Protein AF-A0A6B2UPK4-F1 (afdb_monomer_lite)

pLDDT: mean 92.18, std 10.26, range [37.19, 98.31]

Structure (mmCIF, N/CA/C/O backbone):
data_AF-A0A6B2UPK4-F1
#
_entry.id   AF-A0A6B2UPK4-F1
#
loop_
_atom_site.group_PDB
_atom_site.id
_atom_site.type_symbol
_atom_site.label_atom_id
_atom_site.label_alt_id
_atom_site.label_comp_id
_atom_site.label_asym_id
_atom_site.label_entity_id
_atom_site.label_seq_id
_atom_site.pdbx_PDB_ins_code
_atom_site.Cartn_x
_atom_site.Cartn_y
_atom_site.Cartn_z
_atom_site.occupancy
_atom_site.B_iso_or_equiv
_atom_site.auth_seq_id
_atom_site.auth_comp_id
_atom_site.auth_asym_id
_atom_site.auth_atom_id
_atom_site.pdbx_PDB_model_num
ATOM 1 N N . PRO A 1 1 ? -15.623 -0.341 17.746 1.00 73.38 1 PRO A N 1
ATOM 2 C CA . PRO A 1 1 ? -15.754 -1.306 16.622 1.00 73.38 1 PRO A CA 1
ATOM 3 C C . PRO A 1 1 ? -15.529 -0.662 15.241 1.00 73.38 1 PRO A C 1
ATOM 5 O O . PRO A 1 1 ? -14.588 -1.057 14.563 1.00 73.38 1 PRO A O 1
ATOM 8 N N . GLY A 1 2 ? -16.298 0.371 14.858 1.00 93.19 2 GLY A N 1
ATOM 9 C CA . GLY A 1 2 ? -16.207 0.990 13.520 1.00 93.19 2 GLY A CA 1
ATOM 10 C C . GLY A 1 2 ? -14.825 1.546 13.151 1.00 93.19 2 GLY A C 1
ATOM 11 O O . GLY A 1 2 ? -14.337 1.282 12.062 1.00 93.19 2 GLY A O 1
ATOM 12 N N . ARG A 1 3 ? -14.138 2.226 14.081 1.00 96.69 3 ARG A N 1
ATOM 13 C CA . ARG A 1 3 ? -12.772 2.747 13.864 1.00 96.69 3 ARG A CA 1
ATOM 14 C C . ARG A 1 3 ? -11.736 1.655 13.575 1.00 96.69 3 ARG A C 1
ATOM 16 O O . ARG A 1 3 ? -10.874 1.836 12.725 1.00 96.69 3 ARG A O 1
ATOM 23 N N . VAL A 1 4 ? -11.817 0.529 14.288 1.00 96.38 4 VAL A N 1
ATOM 24 C CA . VAL A 1 4 ? -10.900 -0.606 14.093 1.00 96.38 4 VAL A CA 1
ATOM 25 C C . VAL A 1 4 ? -11.147 -1.228 12.720 1.00 96.38 4 VAL A C 1
ATOM 27 O O . VAL A 1 4 ? -10.209 -1.338 11.940 1.00 96.38 4 VAL A O 1
ATOM 30 N N . ALA A 1 5 ? -12.409 -1.523 12.390 1.00 94.44 5 ALA A N 1
ATOM 31 C CA . ALA A 1 5 ? -12.790 -2.066 11.087 1.00 94.44 5 ALA A CA 1
ATOM 32 C C . ALA A 1 5 ? -12.373 -1.143 9.929 1.00 94.44 5 ALA A C 1
ATOM 34 O O . ALA A 1 5 ? -11.754 -1.602 8.975 1.00 94.44 5 ALA A O 1
ATOM 35 N N . ALA A 1 6 ? -12.625 0.164 10.048 1.00 96.00 6 ALA A N 1
ATOM 36 C CA . ALA A 1 6 ? -12.216 1.162 9.063 1.00 96.00 6 ALA A CA 1
ATOM 37 C C . ALA A 1 6 ? -10.693 1.179 8.841 1.00 96.00 6 ALA A C 1
ATOM 39 O O . ALA A 1 6 ? -10.242 1.221 7.699 1.00 96.00 6 ALA A O 1
ATOM 40 N N . SER A 1 7 ? -9.896 1.094 9.913 1.00 97.12 7 SER A N 1
ATOM 41 C CA . SER A 1 7 ? -8.431 1.022 9.809 1.00 97.12 7 SER A CA 1
ATOM 42 C C . SER A 1 7 ? -7.975 -0.262 9.117 1.00 97.12 7 SER A C 1
ATOM 44 O O . SER A 1 7 ? -7.076 -0.229 8.281 1.00 97.12 7 SER A O 1
ATOM 46 N N . THR A 1 8 ? -8.604 -1.397 9.436 1.00 95.50 8 THR A N 1
ATOM 47 C CA . THR A 1 8 ? -8.277 -2.698 8.840 1.00 95.50 8 THR A CA 1
ATOM 48 C C . THR A 1 8 ? -8.639 -2.756 7.357 1.00 95.50 8 THR A C 1
ATOM 50 O O . THR A 1 8 ? -7.813 -3.182 6.553 1.00 95.50 8 THR A O 1
ATOM 53 N N . VAL A 1 9 ? -9.825 -2.271 6.977 1.00 95.25 9 VAL A N 1
ATOM 54 C CA . VAL A 1 9 ? -10.243 -2.166 5.569 1.00 95.25 9 VAL A CA 1
ATOM 55 C C . VAL A 1 9 ? -9.318 -1.225 4.803 1.00 95.25 9 VAL A C 1
ATOM 57 O O . VAL A 1 9 ? -8.885 -1.564 3.704 1.00 95.25 9 VAL A O 1
ATOM 60 N N . HIS A 1 10 ? -8.961 -0.078 5.392 1.00 96.56 10 HIS A N 1
ATOM 61 C CA . HIS A 1 10 ? -8.003 0.857 4.801 1.00 96.56 10 HIS A CA 1
ATOM 62 C C . HIS A 1 10 ? -6.645 0.197 4.562 1.00 96.56 10 HIS A C 1
ATOM 64 O O . HIS A 1 10 ? -6.169 0.229 3.432 1.00 96.56 10 HIS A O 1
ATOM 70 N N . LEU A 1 11 ? -6.073 -0.467 5.575 1.00 96.12 11 LEU A N 1
ATOM 71 C CA . LEU A 1 11 ? -4.802 -1.188 5.460 1.00 96.12 11 LEU A CA 1
ATOM 72 C C . LEU A 1 11 ? -4.846 -2.244 4.346 1.00 96.12 11 LEU A C 1
ATOM 74 O O . LEU A 1 11 ? -3.924 -2.325 3.536 1.00 96.12 11 LEU A O 1
ATOM 78 N N . GLY A 1 12 ? -5.927 -3.023 4.276 1.00 95.69 12 GLY A N 1
ATOM 79 C CA . GLY A 1 12 ? -6.132 -3.986 3.199 1.00 95.69 12 GLY A CA 1
ATOM 80 C C . GLY A 1 12 ? -6.191 -3.310 1.829 1.00 95.69 12 GLY A C 1
ATOM 81 O O . GLY A 1 12 ? -5.522 -3.754 0.901 1.00 95.69 12 GLY A O 1
ATOM 82 N N . HIS A 1 13 ? -6.952 -2.222 1.696 1.00 96.44 13 HIS A N 1
ATOM 83 C CA . HIS A 1 13 ? -7.136 -1.511 0.431 1.00 96.44 13 HIS A CA 1
ATOM 84 C C . HIS A 1 13 ? -5.801 -0.981 -0.104 1.00 96.44 13 HIS A C 1
ATOM 86 O O . HIS A 1 13 ? -5.435 -1.269 -1.244 1.00 96.44 13 HIS A O 1
ATOM 92 N N . VAL A 1 14 ? -5.029 -0.288 0.736 1.00 97.00 14 VAL A N 1
ATOM 93 C CA . VAL A 1 14 ? -3.730 0.266 0.328 1.00 97.00 14 VAL A CA 1
ATOM 94 C C . VAL A 1 14 ? -2.691 -0.821 0.040 1.00 97.00 14 VAL A C 1
ATOM 96 O O . VAL A 1 14 ? -1.858 -0.629 -0.838 1.00 97.00 14 VAL A O 1
ATOM 99 N N . ALA A 1 15 ? -2.770 -1.993 0.683 1.00 97.12 15 ALA A N 1
ATOM 100 C CA . ALA A 1 15 ? -1.915 -3.135 0.345 1.00 97.12 15 ALA A CA 1
ATOM 101 C C . ALA A 1 15 ? -2.166 -3.665 -1.074 1.00 97.12 15 ALA A C 1
ATOM 103 O O . ALA A 1 15 ? -1.213 -3.947 -1.800 1.00 97.12 15 ALA A O 1
ATOM 104 N N . ARG A 1 16 ? -3.429 -3.760 -1.513 1.00 97.50 16 ARG A N 1
ATOM 105 C CA . ARG A 1 16 ? -3.736 -4.147 -2.903 1.00 97.50 16 ARG A CA 1
ATOM 106 C C . ARG A 1 16 ? -3.347 -3.058 -3.896 1.00 97.50 16 ARG A C 1
ATOM 108 O O . ARG A 1 16 ? -2.831 -3.387 -4.958 1.00 97.50 16 ARG A O 1
ATOM 115 N N . LEU A 1 17 ? -3.562 -1.786 -3.552 1.00 97.12 17 LEU A N 1
ATOM 116 C CA . LEU A 1 17 ? -3.161 -0.673 -4.413 1.00 97.12 17 LEU A CA 1
ATOM 117 C C . LEU A 1 17 ? -1.644 -0.685 -4.644 1.00 97.12 17 LEU A C 1
ATOM 119 O O . LEU A 1 17 ? -1.209 -0.585 -5.787 1.00 97.12 17 LEU A O 1
ATOM 123 N N . TRP A 1 18 ? -0.844 -0.903 -3.594 1.00 97.88 18 TRP A N 1
ATOM 124 C CA . TRP A 1 18 ? 0.603 -1.079 -3.735 1.00 97.88 18 TRP A CA 1
ATOM 125 C C . TRP A 1 18 ? 0.985 -2.324 -4.520 1.00 97.88 18 TRP A C 1
ATOM 127 O O . TRP A 1 18 ? 1.883 -2.245 -5.351 1.00 97.88 18 TRP A O 1
ATOM 137 N N . SER A 1 19 ? 0.298 -3.446 -4.304 1.00 97.06 19 SER A N 1
ATOM 138 C CA . SER A 1 19 ? 0.560 -4.677 -5.059 1.00 97.06 19 SER A CA 1
ATOM 139 C C . SER A 1 19 ? 0.401 -4.453 -6.564 1.00 97.06 19 SER A C 1
ATOM 141 O O . SER A 1 19 ? 1.254 -4.881 -7.333 1.00 97.06 19 SER A O 1
ATOM 143 N N . LEU A 1 20 ? -0.652 -3.738 -6.979 1.00 96.88 20 LEU A N 1
ATOM 144 C CA . LEU A 1 20 ? -0.864 -3.386 -8.382 1.00 96.88 20 LEU A CA 1
ATOM 145 C C . LEU A 1 20 ? 0.161 -2.358 -8.870 1.00 96.88 20 LEU A C 1
ATOM 147 O O . LEU A 1 20 ? 0.764 -2.578 -9.907 1.00 96.88 20 LEU A O 1
ATOM 151 N N . ALA A 1 21 ? 0.367 -1.260 -8.137 1.00 97.00 21 ALA A N 1
ATOM 152 C CA . ALA A 1 21 ? 1.176 -0.132 -8.600 1.00 97.00 21 ALA A CA 1
ATOM 153 C C . ALA A 1 21 ? 2.691 -0.393 -8.544 1.00 97.00 21 ALA A C 1
ATOM 155 O O . ALA A 1 21 ? 3.398 -0.159 -9.521 1.00 97.00 21 ALA A O 1
ATOM 156 N N . LEU A 1 22 ? 3.204 -0.869 -7.405 1.00 97.50 22 LEU A N 1
ATOM 157 C CA . LEU A 1 22 ? 4.626 -1.179 -7.243 1.00 97.50 22 LEU A CA 1
ATOM 158 C C . LEU A 1 22 ? 4.988 -2.480 -7.962 1.00 97.50 22 LEU A C 1
ATOM 160 O O . LEU A 1 22 ? 6.061 -2.564 -8.551 1.00 97.50 22 LEU A O 1
ATOM 164 N N . GLY A 1 23 ? 4.095 -3.474 -7.942 1.00 96.94 23 GLY A N 1
ATOM 165 C CA . GLY A 1 23 ? 4.332 -4.762 -8.590 1.00 96.94 23 GLY A CA 1
ATOM 166 C C . GLY A 1 23 ? 4.584 -4.626 -10.089 1.00 96.94 23 GLY A C 1
ATOM 167 O O . GLY A 1 23 ? 5.580 -5.144 -10.581 1.00 96.94 23 GLY A O 1
ATOM 168 N N . THR A 1 24 ? 3.756 -3.875 -10.818 1.00 96.56 24 THR A N 1
ATOM 169 C CA . THR A 1 24 ? 3.976 -3.630 -12.257 1.00 96.56 24 THR A CA 1
ATOM 170 C C . THR A 1 24 ? 5.291 -2.917 -12.539 1.00 96.56 24 THR A C 1
ATOM 172 O O . THR A 1 24 ? 5.983 -3.291 -13.479 1.00 96.56 24 THR A O 1
ATOM 175 N N . VAL A 1 25 ? 5.665 -1.931 -11.720 1.00 97.44 25 VAL A N 1
ATOM 176 C CA . VAL A 1 25 ? 6.925 -1.188 -11.878 1.00 97.44 25 VAL A CA 1
ATOM 177 C C . VAL A 1 25 ? 8.126 -2.119 -11.694 1.00 97.44 25 VAL A C 1
ATOM 179 O O . VAL A 1 25 ? 9.002 -2.187 -12.551 1.00 97.44 25 VAL A O 1
ATOM 182 N N . VAL A 1 26 ? 8.122 -2.904 -10.617 1.00 97.56 26 VAL A N 1
ATOM 183 C CA . VAL A 1 26 ? 9.198 -3.845 -10.262 1.00 97.56 26 VAL A CA 1
ATOM 184 C C . VAL A 1 26 ? 9.323 -4.987 -11.273 1.00 97.56 26 VAL A C 1
ATOM 186 O O . VAL A 1 26 ? 10.423 -5.482 -11.510 1.00 97.56 26 VAL A O 1
ATOM 189 N N . LEU A 1 27 ? 8.221 -5.365 -11.924 1.00 96.44 27 LEU A N 1
ATOM 190 C CA . LEU A 1 27 ? 8.189 -6.346 -13.013 1.00 96.44 27 LEU A CA 1
ATOM 191 C C . LEU A 1 27 ? 8.520 -5.747 -14.396 1.00 96.44 27 LEU A C 1
ATOM 193 O O . LEU A 1 27 ? 8.497 -6.472 -15.386 1.00 96.44 27 LEU A O 1
ATOM 197 N N . GLY A 1 28 ? 8.834 -4.449 -14.485 1.00 95.06 28 GLY A N 1
ATOM 198 C CA . GLY A 1 28 ? 9.267 -3.783 -15.722 1.00 95.06 28 GLY A CA 1
ATOM 199 C C . GLY A 1 28 ? 8.137 -3.245 -16.606 1.00 95.06 28 GLY A C 1
ATOM 200 O O . GLY A 1 28 ? 8.393 -2.788 -17.715 1.00 95.06 28 GLY A O 1
ATOM 201 N N . GLY A 1 29 ? 6.890 -3.266 -16.131 1.00 94.06 29 GLY A N 1
ATOM 202 C CA . GLY A 1 29 ? 5.713 -2.789 -16.863 1.00 94.06 29 GLY A CA 1
ATOM 203 C C . GLY A 1 29 ? 5.461 -1.279 -16.782 1.00 94.06 29 GLY A C 1
ATOM 204 O O . GLY A 1 29 ? 4.514 -0.805 -17.400 1.00 94.06 29 GLY A O 1
ATOM 205 N N . GLY A 1 30 ? 6.263 -0.526 -16.022 1.00 95.81 30 GLY A N 1
ATOM 206 C CA . GLY A 1 30 ? 6.049 0.905 -15.782 1.00 95.81 30 GLY A CA 1
ATOM 207 C C . GLY A 1 30 ? 4.910 1.200 -14.795 1.00 95.81 30 GLY A C 1
ATOM 208 O O . GLY A 1 30 ? 4.386 0.303 -14.126 1.00 95.81 30 GLY A O 1
ATOM 209 N N . VAL A 1 31 ? 4.548 2.481 -14.652 1.00 96.75 31 VAL A N 1
ATOM 210 C CA . VAL A 1 31 ? 3.502 2.907 -13.701 1.00 96.75 31 VAL A CA 1
ATOM 211 C C . VAL A 1 31 ? 2.120 2.711 -14.327 1.00 96.75 31 VAL A C 1
ATOM 213 O O . VAL A 1 31 ? 1.820 3.378 -15.321 1.00 96.75 31 VAL A O 1
ATOM 216 N N . PRO A 1 32 ? 1.261 1.846 -13.763 1.00 96.19 32 PRO A N 1
ATOM 217 C CA . PRO A 1 32 ? -0.031 1.532 -14.343 1.00 96.19 32 PRO A CA 1
ATOM 218 C C . PRO A 1 32 ? -1.002 2.691 -14.121 1.00 96.19 32 PRO A C 1
ATOM 220 O O . PRO A 1 32 ? -1.020 3.325 -13.061 1.00 96.19 32 PRO A O 1
ATOM 223 N N . ASP A 1 33 ? -1.848 2.944 -15.112 1.00 94.06 33 ASP A N 1
ATOM 224 C CA . ASP A 1 33 ? -2.940 3.898 -15.008 1.00 94.06 33 ASP A CA 1
ATOM 225 C C . ASP A 1 33 ? -4.086 3.287 -14.203 1.00 94.06 33 ASP A C 1
ATOM 227 O O . ASP A 1 33 ? -5.003 2.642 -14.720 1.00 94.06 33 ASP A O 1
ATOM 231 N N . LEU A 1 34 ? -3.985 3.476 -12.893 1.00 96.00 34 LEU A N 1
ATOM 232 C CA . LEU A 1 34 ? -4.970 3.046 -11.918 1.00 96.00 34 LEU A CA 1
ATOM 233 C C . LEU A 1 34 ? -5.764 4.243 -11.394 1.00 96.00 34 LEU A C 1
ATOM 235 O O . LEU A 1 34 ? -6.083 4.251 -10.211 1.00 96.00 34 LEU A O 1
ATOM 239 N N . GLY A 1 35 ? -6.059 5.263 -12.211 1.00 92.81 35 GLY A N 1
ATOM 240 C CA . GLY A 1 35 ? -6.869 6.417 -11.790 1.00 92.81 35 GLY A CA 1
ATOM 241 C C . GLY A 1 35 ? -8.169 6.015 -11.059 1.00 92.81 35 GLY A C 1
ATOM 242 O O . GLY A 1 35 ? -8.694 4.924 -11.307 1.00 92.81 35 GLY A O 1
ATOM 243 N N . PRO A 1 36 ? -8.713 6.840 -10.138 1.00 92.00 36 PRO A N 1
ATOM 244 C CA . PRO A 1 36 ? -9.935 6.507 -9.388 1.00 92.00 36 PRO A CA 1
ATOM 245 C C . PRO A 1 36 ? -11.157 6.141 -10.249 1.00 92.00 36 PRO A C 1
ATOM 247 O O . PRO A 1 36 ? -12.034 5.410 -9.799 1.00 92.00 36 PRO A O 1
ATOM 250 N N . ASP A 1 37 ? -11.207 6.614 -11.492 1.00 92.25 37 ASP A N 1
ATOM 251 C CA . ASP A 1 37 ? -12.211 6.308 -12.515 1.00 92.25 37 ASP A CA 1
ATOM 252 C C . ASP A 1 37 ? -11.966 4.970 -13.247 1.00 92.25 37 ASP A C 1
ATOM 254 O O . ASP A 1 37 ? -12.888 4.390 -13.834 1.00 92.25 37 ASP A O 1
ATOM 258 N N . ARG A 1 38 ? -10.746 4.431 -13.176 1.00 93.19 38 ARG A N 1
ATOM 259 C CA . ARG A 1 38 ? -10.313 3.189 -13.842 1.00 93.19 38 ARG A CA 1
ATOM 260 C C . ARG A 1 38 ? -10.197 2.003 -12.897 1.00 93.19 38 ARG A C 1
ATOM 262 O O . ARG A 1 38 ? -10.516 0.876 -13.279 1.00 93.19 38 ARG A O 1
ATOM 269 N N . LEU A 1 39 ? -9.785 2.246 -11.657 1.00 95.88 39 LEU A N 1
ATOM 270 C CA . LEU A 1 39 ? -9.655 1.206 -10.649 1.00 95.88 39 LEU A CA 1
ATOM 271 C C . LEU A 1 39 ? -11.035 0.779 -10.141 1.00 95.88 39 LEU A C 1
ATOM 273 O O . LEU A 1 39 ? -11.844 1.588 -9.692 1.00 95.88 39 LEU A O 1
ATOM 277 N N . ARG A 1 40 ? -11.317 -0.517 -10.212 1.00 95.31 40 ARG A N 1
ATOM 278 C CA . ARG A 1 40 ? -12.520 -1.137 -9.660 1.00 95.31 40 ARG A CA 1
ATOM 279 C C . ARG A 1 40 ? -12.207 -1.739 -8.299 1.00 95.31 40 ARG A C 1
ATOM 281 O O . ARG A 1 40 ? -11.081 -2.156 -8.027 1.00 95.31 40 ARG A O 1
ATOM 288 N N . PHE A 1 41 ? -13.224 -1.768 -7.447 1.00 94.12 41 PHE A N 1
ATOM 289 C CA . PHE A 1 41 ? -13.106 -2.190 -6.063 1.00 94.12 41 PHE A CA 1
ATOM 290 C C . PHE A 1 41 ? -14.339 -2.971 -5.619 1.00 94.12 41 PHE A C 1
ATOM 292 O O . PHE A 1 41 ? -15.465 -2.599 -5.944 1.00 94.12 41 PHE A O 1
ATOM 299 N N . ALA A 1 42 ? -14.119 -4.008 -4.816 1.00 94.12 42 ALA A N 1
ATOM 300 C CA . ALA A 1 42 ? -15.160 -4.712 -4.081 1.00 94.12 42 ALA A CA 1
ATOM 301 C C . ALA A 1 42 ? -14.671 -5.056 -2.667 1.00 94.12 42 ALA A C 1
ATOM 303 O O . ALA A 1 42 ? -13.474 -5.244 -2.445 1.00 94.12 42 ALA A O 1
ATOM 304 N N . LEU A 1 43 ? -15.602 -5.172 -1.720 1.00 92.56 43 LEU A N 1
ATOM 305 C CA . LEU A 1 43 ? -15.359 -5.763 -0.403 1.00 92.56 43 LEU A CA 1
ATOM 306 C C . LEU A 1 43 ? -16.079 -7.099 -0.326 1.00 92.56 43 LEU A C 1
ATOM 308 O O . LEU A 1 43 ? -17.265 -7.172 -0.645 1.00 92.56 43 LEU A O 1
A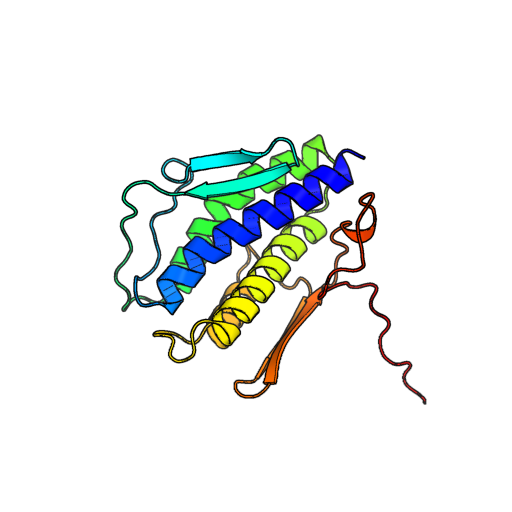TOM 312 N N . SER A 1 44 ? -15.377 -8.137 0.122 1.00 90.81 44 SER A N 1
ATOM 313 C CA . SER A 1 44 ? -16.032 -9.388 0.498 1.00 90.81 44 SER A CA 1
ATOM 314 C C . SER A 1 44 ? -16.916 -9.181 1.741 1.00 90.81 44 SER A C 1
ATOM 316 O O . SER A 1 44 ? -16.714 -8.204 2.476 1.00 90.81 44 SER A O 1
ATOM 318 N N . PRO A 1 45 ? -17.863 -10.092 2.030 1.00 87.25 45 PRO A N 1
ATOM 319 C CA . PRO A 1 45 ? -18.643 -10.056 3.270 1.00 87.25 45 PRO A CA 1
ATOM 320 C C . PRO A 1 45 ? -17.774 -10.018 4.539 1.00 87.25 45 PRO A C 1
ATOM 322 O O . PRO A 1 45 ? -18.145 -9.405 5.537 1.00 87.25 45 PRO A O 1
ATOM 325 N N . GLU A 1 46 ? -16.580 -10.612 4.487 1.00 83.62 46 GLU A N 1
ATOM 326 C CA . GLU A 1 46 ? -15.586 -10.636 5.568 1.00 83.62 46 GLU A CA 1
ATOM 327 C C . GLU A 1 46 ? -14.759 -9.339 5.655 1.00 83.62 46 GLU A C 1
ATOM 329 O O . GLU A 1 46 ? -13.882 -9.211 6.511 1.00 83.62 46 GLU A O 1
ATOM 334 N N . GLY A 1 47 ? -15.016 -8.368 4.776 1.00 82.81 47 GLY A N 1
ATOM 335 C CA . GLY A 1 47 ? -14.330 -7.079 4.741 1.00 82.81 47 GLY A CA 1
ATOM 336 C C . GLY A 1 47 ? -12.969 -7.116 4.048 1.00 82.81 47 GLY A C 1
ATOM 337 O O . GLY A 1 47 ? -12.174 -6.192 4.231 1.00 82.81 47 GLY A O 1
ATOM 338 N N . ALA A 1 48 ? -12.679 -8.153 3.255 1.00 87.25 48 ALA A N 1
ATOM 339 C CA . ALA A 1 48 ? -11.448 -8.230 2.480 1.00 87.25 48 ALA A CA 1
ATOM 340 C C . ALA A 1 48 ? -11.598 -7.437 1.166 1.00 87.25 48 ALA A C 1
ATOM 342 O O . ALA A 1 48 ? -12.457 -7.766 0.344 1.00 87.25 48 ALA A O 1
ATOM 343 N N . PRO A 1 49 ? -10.776 -6.399 0.929 1.00 92.38 49 PRO A N 1
ATOM 344 C CA . PRO A 1 49 ? -10.852 -5.625 -0.302 1.00 92.38 49 PRO A CA 1
ATOM 345 C C . PRO A 1 49 ? -10.286 -6.405 -1.492 1.00 92.38 49 PRO A C 1
ATOM 347 O O . PRO A 1 49 ? -9.315 -7.146 -1.345 1.00 92.38 49 PRO A O 1
ATOM 350 N N . SER A 1 50 ? -10.853 -6.196 -2.674 1.00 94.56 50 SER A N 1
ATOM 351 C CA . SER A 1 50 ? -10.343 -6.658 -3.970 1.00 94.56 50 SER A CA 1
ATOM 352 C C . SER A 1 50 ? -10.283 -5.473 -4.921 1.00 94.56 50 SER A C 1
ATOM 354 O O . SER A 1 50 ? -11.240 -4.704 -4.992 1.00 94.56 50 SER A O 1
ATOM 356 N N . LEU A 1 51 ? -9.152 -5.300 -5.605 1.00 95.94 51 LEU A N 1
ATOM 357 C CA . LEU A 1 51 ? -8.905 -4.201 -6.537 1.00 95.94 51 LEU A CA 1
ATOM 35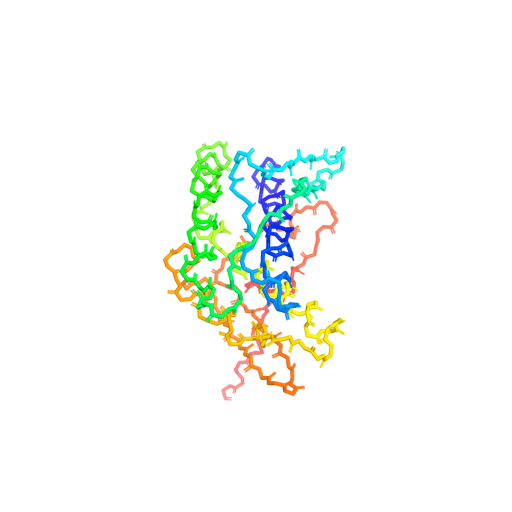8 C C . LEU A 1 51 ? -8.493 -4.788 -7.886 1.00 95.94 51 LEU A C 1
ATOM 360 O O . LEU A 1 51 ? -7.692 -5.721 -7.922 1.00 95.94 51 LEU A O 1
ATOM 364 N N . TRP A 1 52 ? -9.016 -4.237 -8.976 1.00 95.31 52 TRP A N 1
ATOM 365 C CA . TRP A 1 52 ? -8.619 -4.617 -10.332 1.00 95.31 52 TRP A CA 1
ATOM 366 C C . TRP A 1 52 ? -8.829 -3.457 -11.303 1.00 95.31 52 TRP A C 1
ATOM 368 O O . TRP A 1 52 ? -9.670 -2.591 -11.078 1.00 95.31 52 TRP A O 1
ATOM 378 N N . ALA A 1 53 ? -8.080 -3.447 -12.400 1.00 94.56 53 ALA A N 1
ATOM 379 C CA . ALA A 1 53 ? -8.248 -2.491 -13.487 1.00 94.56 53 ALA A CA 1
ATOM 380 C C . ALA A 1 53 ? -8.422 -3.277 -14.794 1.00 94.56 53 ALA A C 1
ATOM 382 O O . ALA A 1 53 ? -7.511 -4.015 -15.169 1.00 94.56 53 ALA A O 1
ATOM 383 N N . PRO A 1 54 ? -9.580 -3.196 -15.470 1.00 91.00 54 PRO A N 1
ATOM 384 C CA . PRO A 1 54 ? -9.757 -3.810 -16.783 1.00 91.00 54 PRO A CA 1
ATOM 385 C C . PRO A 1 54 ? -8.893 -3.096 -17.831 1.00 91.00 54 PRO A C 1
ATOM 387 O O . PRO A 1 54 ? -9.048 -1.895 -18.023 1.00 91.00 54 PRO A O 1
ATOM 390 N N . GLY A 1 55 ? -8.000 -3.831 -18.502 1.00 86.88 55 GLY A N 1
ATOM 391 C CA . GLY A 1 55 ? -7.136 -3.293 -19.563 1.00 86.88 55 GLY A CA 1
ATOM 392 C C . GLY A 1 55 ? -6.263 -2.109 -19.121 1.00 86.88 55 GLY A C 1
ATOM 393 O O . GLY A 1 55 ? -6.375 -1.038 -19.719 1.00 86.88 55 GLY A O 1
ATOM 394 N N . PRO A 1 56 ? -5.423 -2.254 -18.078 1.00 86.19 56 PRO A N 1
ATOM 395 C CA . PRO A 1 56 ? -4.623 -1.142 -17.593 1.00 86.19 56 PRO A CA 1
ATOM 396 C C . PRO A 1 56 ? -3.542 -0.790 -18.619 1.00 86.19 56 PRO A C 1
ATOM 398 O O . PRO A 1 56 ? -2.757 -1.642 -19.033 1.00 86.19 56 PRO A O 1
ATOM 401 N N . THR A 1 57 ? -3.486 0.479 -19.012 1.00 92.44 57 THR A N 1
ATOM 402 C CA . THR A 1 57 ? -2.317 1.051 -19.689 1.00 92.44 57 THR A CA 1
ATOM 403 C C . THR A 1 57 ? -1.243 1.378 -18.657 1.00 92.44 57 THR A C 1
ATOM 405 O O . THR A 1 57 ? -1.552 1.522 -17.475 1.00 92.44 57 THR A O 1
ATOM 408 N N . ALA A 1 58 ? 0.004 1.548 -19.080 1.00 93.00 58 ALA A N 1
ATOM 409 C CA . ALA A 1 58 ? 1.078 1.995 -18.202 1.00 93.00 58 ALA A CA 1
ATOM 410 C C . ALA A 1 58 ? 1.900 3.099 -18.864 1.00 93.00 58 ALA A C 1
ATOM 412 O O . ALA A 1 58 ? 1.986 3.178 -20.091 1.00 93.00 58 ALA A O 1
ATOM 413 N N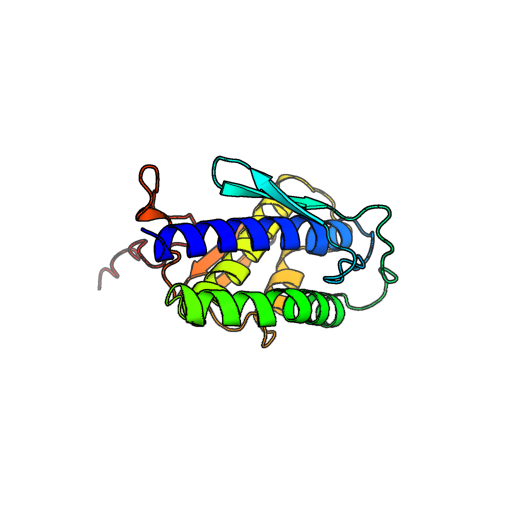 . ARG A 1 59 ? 2.489 3.961 -18.034 1.00 91.00 59 ARG A N 1
ATOM 414 C CA . ARG A 1 59 ? 3.534 4.889 -18.472 1.00 91.00 59 ARG A CA 1
ATOM 415 C C . ARG A 1 59 ? 4.774 4.100 -18.913 1.00 91.00 59 ARG A C 1
ATOM 417 O O . ARG A 1 59 ? 4.991 3.011 -18.378 1.00 91.00 59 ARG A O 1
ATOM 424 N N . PRO A 1 60 ? 5.595 4.649 -19.822 1.00 88.50 60 PRO A N 1
ATOM 425 C CA . PRO A 1 60 ? 6.866 4.041 -20.201 1.00 88.50 60 PRO A CA 1
ATOM 426 C C . PRO A 1 60 ? 7.751 3.704 -18.979 1.00 88.50 60 PRO A C 1
ATOM 428 O O . PRO A 1 60 ? 7.771 4.473 -18.013 1.00 88.50 60 PRO A O 1
ATOM 431 N N . PRO A 1 61 ? 8.445 2.549 -18.972 1.00 87.31 61 PRO A N 1
ATOM 432 C CA . PRO A 1 61 ? 9.216 2.072 -17.817 1.00 87.31 61 PRO A CA 1
ATOM 433 C C . PRO A 1 61 ? 10.575 2.770 -17.626 1.00 87.31 61 PRO A C 1
ATOM 435 O O . PRO A 1 61 ? 11.233 2.548 -16.611 1.00 87.31 61 PRO A O 1
ATOM 438 N N . ASP A 1 62 ? 11.007 3.579 -18.591 1.00 85.62 62 ASP A N 1
ATOM 439 C CA . ASP A 1 62 ? 12.254 4.351 -18.587 1.00 85.62 62 ASP A CA 1
ATOM 440 C C . ASP A 1 62 ? 12.153 5.674 -17.807 1.00 85.62 62 ASP A C 1
ATOM 442 O O . ASP A 1 62 ? 13.174 6.259 -17.444 1.00 85.62 62 ASP A O 1
ATOM 446 N N . GLU A 1 63 ? 10.940 6.129 -17.489 1.00 89.88 63 GLU A N 1
ATOM 447 C CA . GLU A 1 63 ? 10.717 7.285 -16.621 1.00 89.88 63 GLU A CA 1
ATOM 448 C C . GLU A 1 63 ? 10.900 6.933 -15.136 1.00 89.88 63 GLU A C 1
ATOM 450 O O . GLU A 1 63 ? 10.575 5.834 -14.685 1.00 89.88 63 GLU A O 1
ATOM 455 N N . ASP A 1 64 ? 11.344 7.904 -14.328 1.00 94.94 64 ASP A N 1
ATOM 456 C CA . ASP A 1 64 ? 11.347 7.751 -12.871 1.00 94.94 64 ASP A CA 1
ATOM 457 C C . ASP A 1 64 ? 9.912 7.512 -12.353 1.00 94.94 64 ASP A C 1
ATOM 459 O O . ASP A 1 64 ? 9.061 8.402 -12.469 1.00 94.94 64 ASP A O 1
ATOM 463 N N . PRO A 1 65 ? 9.614 6.353 -11.734 1.00 96.25 65 PRO A N 1
ATOM 464 C CA . PRO A 1 65 ? 8.247 6.015 -11.355 1.00 96.25 65 PRO A CA 1
ATOM 465 C C . PRO A 1 65 ? 7.747 6.793 -10.130 1.00 96.25 65 PRO A C 1
ATOM 467 O O . PRO A 1 65 ? 6.538 6.851 -9.898 1.00 96.25 65 PRO A O 1
ATOM 470 N N . VAL A 1 66 ? 8.630 7.395 -9.320 1.00 96.31 66 VAL A N 1
ATOM 471 C CA . VAL A 1 66 ? 8.256 7.978 -8.016 1.00 96.31 66 VAL A CA 1
ATOM 472 C C . VAL A 1 66 ? 7.229 9.114 -8.123 1.00 96.31 66 VAL A C 1
ATOM 474 O O . VAL A 1 66 ? 6.230 9.044 -7.401 1.00 96.31 66 VAL A O 1
ATOM 477 N N . PRO A 1 67 ? 7.383 10.131 -8.995 1.00 95.75 67 PRO A N 1
ATOM 478 C CA . PRO A 1 67 ? 6.385 11.195 -9.130 1.00 95.75 67 PRO A CA 1
ATOM 479 C C . PRO A 1 67 ? 5.012 10.683 -9.587 1.00 95.75 67 PRO A C 1
ATOM 481 O O . PRO A 1 67 ? 3.975 11.130 -9.083 1.00 95.75 67 PRO A O 1
ATOM 484 N N . ALA A 1 68 ? 4.992 9.716 -10.508 1.00 95.75 68 ALA A N 1
ATOM 485 C CA . ALA A 1 68 ? 3.759 9.135 -11.028 1.00 95.75 68 ALA A CA 1
ATOM 486 C C . ALA A 1 68 ? 3.058 8.254 -9.981 1.00 95.75 68 ALA A C 1
ATOM 488 O O . ALA A 1 68 ? 1.857 8.410 -9.764 1.00 95.75 68 ALA A O 1
ATOM 489 N N . LEU A 1 69 ? 3.801 7.407 -9.261 1.00 96.50 69 LEU A N 1
ATOM 490 C CA . LEU A 1 69 ? 3.279 6.624 -8.136 1.00 96.50 69 LEU A CA 1
ATOM 491 C C . LEU A 1 69 ? 2.764 7.526 -7.008 1.00 96.50 69 LEU A C 1
ATOM 493 O O . LEU A 1 69 ? 1.697 7.270 -6.457 1.00 96.50 69 LEU A O 1
ATOM 497 N N . HIS A 1 70 ? 3.484 8.601 -6.681 1.00 95.12 70 HIS A N 1
ATOM 498 C CA . HIS A 1 70 ? 3.041 9.577 -5.687 1.00 95.12 70 HIS A CA 1
ATOM 499 C C . HIS A 1 70 ? 1.710 10.227 -6.085 1.00 95.12 70 HIS A C 1
ATOM 501 O O . HIS A 1 70 ? 0.784 10.261 -5.277 1.00 95.12 70 HIS A O 1
ATOM 507 N N . THR A 1 71 ? 1.600 10.696 -7.330 1.00 95.19 71 THR A N 1
ATOM 508 C CA . THR A 1 71 ? 0.377 11.322 -7.860 1.00 95.19 71 THR A CA 1
ATOM 509 C C . THR A 1 71 ? -0.795 10.344 -7.855 1.00 95.19 71 THR A C 1
ATOM 511 O O . THR A 1 71 ? -1.874 10.678 -7.364 1.00 95.19 71 THR A O 1
ATOM 514 N N . LEU A 1 72 ? -0.568 9.115 -8.331 1.00 95.19 72 LEU A N 1
ATOM 515 C CA . LEU A 1 72 ? -1.561 8.043 -8.324 1.00 95.19 72 LEU A CA 1
ATOM 516 C C . LEU A 1 72 ? -2.088 7.784 -6.905 1.00 95.19 72 LEU A C 1
ATOM 518 O O . LEU A 1 72 ? -3.296 7.762 -6.675 1.00 95.19 72 LEU A O 1
ATOM 522 N N . LEU A 1 73 ? -1.187 7.624 -5.936 1.00 94.38 73 LEU A N 1
ATOM 523 C CA . LEU A 1 73 ? -1.548 7.369 -4.543 1.00 94.38 73 LEU A CA 1
ATOM 524 C C . LEU A 1 73 ? -2.271 8.565 -3.924 1.00 94.38 73 LEU A C 1
ATOM 526 O O . LEU A 1 73 ? -3.280 8.378 -3.251 1.00 94.38 73 LEU A O 1
ATOM 530 N N . ALA A 1 74 ? -1.808 9.792 -4.158 1.00 94.31 74 ALA A N 1
ATOM 531 C CA . ALA A 1 74 ? -2.462 10.988 -3.639 1.00 94.31 74 ALA A CA 1
ATOM 532 C C . ALA A 1 74 ? -3.918 11.104 -4.127 1.00 94.31 74 ALA A C 1
ATOM 534 O O . ALA A 1 74 ? -4.800 11.403 -3.318 1.00 94.31 74 ALA A O 1
ATOM 535 N N . ALA A 1 75 ? -4.180 10.793 -5.402 1.00 94.88 75 ALA A N 1
ATOM 536 C CA . ALA A 1 75 ? -5.520 10.830 -5.991 1.00 94.88 75 ALA A CA 1
ATOM 537 C C . ALA A 1 75 ? -6.504 9.861 -5.309 1.00 94.88 75 ALA A C 1
ATOM 539 O O . ALA A 1 75 ? -7.657 10.220 -5.073 1.00 94.88 75 ALA A O 1
ATOM 540 N N . HIS A 1 76 ? -6.052 8.661 -4.934 1.00 94.88 76 HIS A N 1
ATOM 541 C CA . HIS A 1 76 ? -6.870 7.697 -4.182 1.00 94.88 76 HIS A CA 1
ATOM 542 C C . HIS A 1 76 ? -7.005 8.056 -2.706 1.00 94.88 76 HIS A C 1
ATOM 544 O O . HIS A 1 76 ? -8.085 7.985 -2.116 1.00 94.88 76 HIS A O 1
ATOM 550 N N . LEU A 1 77 ? -5.884 8.403 -2.079 1.00 94.56 77 LEU A N 1
ATOM 551 C CA . LEU A 1 77 ? -5.792 8.452 -0.628 1.00 94.56 77 LEU A CA 1
ATOM 552 C C . LEU A 1 77 ? -6.334 9.747 -0.042 1.00 94.56 77 LEU A C 1
ATOM 554 O O . LEU A 1 77 ? -6.872 9.702 1.058 1.00 94.56 77 LEU A O 1
ATOM 558 N N . ALA A 1 78 ? -6.239 10.882 -0.735 1.00 94.31 78 ALA A N 1
ATOM 559 C CA . ALA A 1 78 ? -6.761 12.148 -0.224 1.00 94.31 78 ALA A CA 1
ATOM 560 C C . ALA A 1 78 ? -8.270 12.089 0.112 1.00 94.31 78 ALA A C 1
ATOM 562 O O . ALA A 1 78 ? -8.614 12.336 1.276 1.00 94.31 78 ALA A O 1
ATOM 563 N N . PRO A 1 79 ? -9.175 11.705 -0.816 1.00 95.31 79 PRO A N 1
ATOM 564 C CA . PRO A 1 79 ? -10.606 11.625 -0.511 1.00 95.31 79 PRO A CA 1
ATOM 565 C C . PRO A 1 79 ? -10.925 10.523 0.507 1.00 95.31 79 PRO A C 1
ATOM 567 O O . PRO A 1 79 ? -11.720 10.736 1.427 1.00 95.31 79 PRO A O 1
ATOM 570 N N . LEU A 1 80 ? -10.266 9.364 0.402 1.00 95.25 80 LEU A N 1
ATOM 571 C CA . LEU A 1 80 ? -10.478 8.251 1.325 1.00 95.25 80 LEU A CA 1
ATOM 572 C C . LEU A 1 80 ? -10.053 8.616 2.754 1.00 95.25 80 LEU A C 1
ATOM 574 O O . LEU A 1 80 ? -10.801 8.385 3.703 1.00 95.25 80 LEU A O 1
ATOM 578 N N . HIS A 1 81 ? -8.879 9.224 2.928 1.00 96.56 81 HIS A N 1
ATOM 579 C CA . HIS A 1 81 ? -8.384 9.649 4.235 1.00 96.56 81 HIS A CA 1
ATOM 580 C C . HIS A 1 81 ? -9.282 10.711 4.865 1.00 96.56 81 HIS A C 1
ATOM 582 O O . HIS A 1 81 ? -9.578 10.609 6.057 1.00 96.56 81 HIS A O 1
ATOM 588 N N . ALA A 1 82 ? -9.745 11.694 4.087 1.00 97.38 82 ALA A N 1
ATOM 589 C CA . ALA A 1 82 ? -10.675 12.710 4.568 1.00 97.38 82 ALA A CA 1
ATOM 590 C C . ALA A 1 82 ? -11.972 12.069 5.088 1.00 97.38 82 ALA A C 1
ATOM 592 O O . ALA A 1 82 ? -12.376 12.324 6.226 1.00 97.38 82 ALA A O 1
ATOM 593 N N . HIS A 1 83 ? -12.566 11.161 4.307 1.00 97.81 83 HIS A N 1
ATOM 594 C CA . HIS A 1 83 ? -13.783 10.454 4.700 1.00 97.81 83 HIS A CA 1
ATOM 595 C C . HIS A 1 83 ? -13.583 9.611 5.967 1.00 97.81 83 HIS A C 1
ATOM 597 O O . HIS A 1 83 ? -14.360 9.709 6.917 1.00 97.81 83 HIS A O 1
ATOM 603 N N . LEU A 1 84 ? -12.523 8.802 6.013 1.00 98.00 84 LEU A N 1
ATOM 604 C CA . LEU A 1 84 ? -12.241 7.924 7.148 1.00 98.00 84 LEU A CA 1
ATOM 605 C C . LEU A 1 84 ? -11.933 8.701 8.434 1.00 98.00 84 LEU A C 1
ATOM 607 O O . LEU A 1 84 ? -12.327 8.276 9.525 1.00 98.00 84 LEU A O 1
ATOM 611 N N . SER A 1 85 ? -11.266 9.848 8.308 1.00 97.81 85 SER A N 1
ATOM 612 C CA . SER A 1 85 ? -10.992 10.737 9.438 1.00 97.81 85 SER A CA 1
ATOM 613 C C . SER A 1 85 ? -12.289 11.332 9.982 1.00 97.81 85 SER A C 1
ATOM 615 O O . SER A 1 85 ? -12.562 11.202 11.174 1.00 97.81 85 SER A O 1
ATOM 617 N N . ALA A 1 86 ? -13.132 11.894 9.110 1.00 98.25 86 ALA A N 1
ATOM 618 C CA . ALA A 1 86 ? -14.395 12.518 9.503 1.00 98.25 86 ALA A CA 1
ATOM 619 C C . ALA A 1 86 ? -15.410 11.509 10.067 1.00 98.25 86 ALA A C 1
ATOM 621 O O . ALA A 1 86 ? -16.053 11.767 11.082 1.00 98.25 86 ALA A O 1
ATOM 622 N N . ARG A 1 87 ? -15.556 10.340 9.431 1.00 98.31 87 ARG A N 1
ATOM 623 C CA . ARG A 1 87 ? -16.603 9.368 9.778 1.00 98.31 87 ARG A CA 1
ATOM 624 C C . ARG A 1 87 ? -16.242 8.460 10.950 1.00 98.31 87 ARG A C 1
ATOM 626 O O . ARG A 1 87 ? -17.136 8.074 11.709 1.00 98.31 87 ARG A O 1
ATOM 633 N N . TYR A 1 88 ? -14.969 8.076 11.061 1.00 98.06 88 TYR A N 1
ATOM 634 C CA . TYR A 1 88 ? -14.507 7.038 11.992 1.00 98.06 88 TYR A CA 1
ATOM 635 C C . TYR A 1 88 ? -13.432 7.517 12.977 1.00 98.06 88 TYR A C 1
ATOM 637 O O . TYR A 1 88 ? -12.990 6.725 13.815 1.00 98.06 88 TYR A O 1
ATOM 645 N N . GLY A 1 89 ? -13.007 8.783 12.905 1.00 97.44 89 GLY A N 1
ATOM 646 C CA . GLY A 1 89 ? -12.016 9.351 13.822 1.00 97.44 89 GLY A CA 1
ATOM 647 C C . GLY A 1 89 ? -10.633 8.708 13.693 1.00 97.44 89 GLY A C 1
ATOM 648 O O . GLY A 1 89 ? -9.920 8.552 14.688 1.00 97.44 89 GLY A O 1
ATOM 649 N N . LEU A 1 90 ? -10.261 8.253 12.493 1.00 97.62 90 LEU A N 1
ATOM 650 C CA . LEU A 1 90 ? -8.891 7.816 12.224 1.00 97.62 90 LEU A CA 1
ATOM 651 C C . LEU A 1 90 ? -7.985 9.036 12.083 1.00 97.62 90 LEU A C 1
ATOM 653 O O . LEU A 1 90 ? -8.321 9.985 11.387 1.00 97.62 90 LEU A O 1
ATOM 657 N N . SER A 1 91 ? -6.839 9.021 12.764 1.00 95.38 91 SER A N 1
ATOM 658 C CA . SER A 1 91 ? -5.892 10.125 12.649 1.00 95.38 91 SER A CA 1
ATOM 659 C C . SER A 1 91 ? -5.150 10.047 11.310 1.00 95.38 91 SER A C 1
ATOM 661 O O . SER A 1 91 ? -4.885 8.941 10.819 1.00 95.38 91 SER A O 1
ATOM 663 N N . PRO A 1 92 ? -4.715 11.191 10.751 1.00 93.00 92 PRO A N 1
ATOM 664 C CA . PRO A 1 92 ? -3.851 11.204 9.573 1.00 93.00 92 PRO A CA 1
ATOM 665 C C . PRO A 1 92 ? -2.585 10.354 9.753 1.00 93.00 92 PRO A C 1
ATOM 667 O O . PRO A 1 92 ? -2.145 9.701 8.812 1.00 93.00 92 PRO A O 1
ATOM 670 N N . GLN A 1 93 ? -2.034 10.301 10.972 1.00 93.06 93 GLN A N 1
ATOM 671 C CA . GLN A 1 93 ? -0.864 9.478 11.297 1.00 93.06 93 GLN A CA 1
ATOM 672 C C . GLN A 1 93 ? -1.150 7.975 11.170 1.00 93.06 93 GLN A C 1
ATOM 674 O O . GLN A 1 93 ? -0.336 7.256 10.597 1.00 93.06 93 GLN A O 1
ATOM 679 N N . THR A 1 94 ? -2.304 7.491 11.653 1.00 95.25 94 THR A N 1
ATOM 680 C CA . THR A 1 94 ? -2.702 6.082 11.485 1.00 95.25 94 THR A CA 1
ATOM 681 C C . THR A 1 94 ? -2.866 5.735 10.008 1.00 95.25 94 THR A C 1
ATOM 683 O O . THR A 1 94 ? -2.383 4.692 9.575 1.00 95.25 94 THR A O 1
ATOM 686 N N . LEU A 1 95 ? -3.518 6.605 9.233 1.00 96.50 95 LEU A N 1
ATOM 687 C CA . LEU A 1 95 ? -3.784 6.374 7.812 1.00 96.50 95 LEU A CA 1
ATOM 688 C C . LEU A 1 95 ? -2.490 6.350 6.989 1.00 96.50 95 LEU A C 1
ATOM 690 O O . LEU A 1 95 ? -2.244 5.391 6.265 1.00 96.50 95 LEU A O 1
ATOM 694 N N . ARG A 1 96 ? -1.602 7.332 7.164 1.00 95.31 96 ARG A N 1
ATOM 695 C CA . ARG A 1 96 ? -0.299 7.341 6.482 1.00 95.31 96 ARG A CA 1
ATOM 696 C C . ARG A 1 96 ? 0.600 6.187 6.926 1.00 95.31 96 ARG A C 1
ATOM 698 O O . ARG A 1 96 ? 1.209 5.535 6.084 1.00 95.31 96 ARG A O 1
ATOM 705 N N . GLY A 1 97 ? 0.603 5.851 8.219 1.00 95.56 97 GLY A N 1
ATOM 706 C CA . GLY A 1 97 ? 1.292 4.664 8.728 1.00 95.56 97 GLY A CA 1
ATOM 707 C C . GLY A 1 97 ? 0.754 3.359 8.136 1.00 95.56 97 GLY A C 1
ATOM 708 O O . GLY A 1 97 ? 1.531 2.444 7.873 1.00 95.56 97 GLY A O 1
ATOM 709 N N . ASN A 1 98 ? -0.559 3.264 7.886 1.00 97.06 98 ASN A N 1
ATOM 710 C CA . ASN A 1 98 ? -1.167 2.153 7.149 1.00 97.06 98 ASN A CA 1
ATOM 711 C C . ASN A 1 98 ? -0.642 2.051 5.727 1.00 97.06 98 ASN A C 1
ATOM 713 O O . ASN A 1 98 ? -0.201 0.973 5.330 1.00 97.06 98 ASN A O 1
ATOM 717 N N . THR A 1 99 ? -0.608 3.161 5.004 1.00 97.00 99 THR A N 1
ATOM 718 C CA . THR A 1 99 ? -0.095 3.187 3.636 1.00 97.00 99 THR A CA 1
ATOM 719 C C . THR A 1 99 ? 1.396 2.846 3.566 1.00 97.00 99 THR A C 1
ATOM 721 O O . THR A 1 99 ? 1.790 2.069 2.699 1.00 97.00 99 THR A O 1
ATOM 724 N N . ALA A 1 100 ? 2.217 3.359 4.487 1.00 96.38 100 ALA A N 1
ATOM 725 C CA . ALA A 1 100 ? 3.653 3.075 4.549 1.00 96.38 100 ALA A CA 1
ATOM 726 C C . ALA A 1 100 ? 3.953 1.607 4.904 1.00 96.38 100 ALA A C 1
ATOM 728 O O . ALA A 1 100 ? 4.755 0.952 4.252 1.00 96.38 100 ALA A O 1
ATOM 729 N N . SER A 1 101 ? 3.252 1.051 5.890 1.00 96.69 101 SER A N 1
ATOM 730 C CA . SER A 1 101 ? 3.376 -0.362 6.274 1.00 96.69 101 SER A CA 1
ATOM 731 C C . SER A 1 101 ? 2.928 -1.313 5.165 1.00 96.69 101 SER A C 1
ATOM 733 O O . SER A 1 101 ? 3.562 -2.336 4.928 1.00 96.69 101 SER A O 1
ATOM 735 N N . ALA A 1 102 ? 1.879 -0.955 4.424 1.00 97.50 102 ALA A N 1
ATOM 736 C CA . ALA A 1 102 ? 1.454 -1.713 3.254 1.00 97.50 102 ALA A CA 1
ATOM 737 C C . ALA A 1 102 ? 2.472 -1.671 2.102 1.00 97.50 102 ALA A C 1
ATOM 739 O O . ALA A 1 102 ? 2.670 -2.687 1.434 1.00 97.50 102 ALA A O 1
ATOM 740 N N . LEU A 1 103 ? 3.142 -0.531 1.892 1.00 97.69 103 LEU A N 1
ATOM 741 C CA . LEU A 1 103 ? 4.256 -0.423 0.949 1.00 97.69 103 LEU A CA 1
ATOM 742 C C . LEU A 1 103 ? 5.378 -1.389 1.345 1.00 97.69 103 LEU A C 1
ATOM 744 O O . LEU A 1 103 ? 5.769 -2.225 0.536 1.00 97.69 103 LEU A O 1
ATOM 748 N N . THR A 1 104 ? 5.825 -1.355 2.603 1.00 97.06 104 THR A N 1
ATOM 749 C CA . THR A 1 104 ? 6.860 -2.273 3.109 1.00 97.06 104 THR A CA 1
ATOM 750 C C . THR A 1 104 ? 6.438 -3.739 2.992 1.00 97.06 104 THR A C 1
ATOM 752 O O . THR A 1 104 ? 7.232 -4.581 2.577 1.00 97.06 104 THR A O 1
ATOM 755 N N . GLY A 1 105 ? 5.182 -4.067 3.307 1.00 97.38 105 GLY A N 1
ATOM 756 C CA . GLY A 1 105 ? 4.648 -5.416 3.115 1.00 97.38 105 GLY A CA 1
ATOM 757 C C . GLY A 1 105 ? 4.712 -5.868 1.653 1.00 97.38 105 GLY A C 1
ATOM 758 O O . GLY A 1 105 ? 5.071 -7.010 1.383 1.00 97.38 105 GLY A O 1
ATOM 759 N N . THR A 1 106 ? 4.440 -4.959 0.713 1.00 98.19 106 THR A N 1
ATOM 760 C CA . THR A 1 106 ? 4.558 -5.226 -0.729 1.00 98.19 106 THR A CA 1
ATOM 761 C C . THR A 1 106 ? 6.013 -5.467 -1.130 1.00 98.19 106 THR A C 1
ATOM 763 O O . THR A 1 106 ? 6.288 -6.442 -1.821 1.00 98.19 106 THR A O 1
ATOM 766 N N . VAL A 1 107 ? 6.956 -4.651 -0.643 1.00 98.19 107 VAL A N 1
ATOM 767 C CA . VAL A 1 107 ? 8.402 -4.862 -0.857 1.00 98.19 107 VAL A CA 1
ATOM 768 C C . VAL A 1 107 ? 8.826 -6.241 -0.360 1.00 98.19 107 VAL A C 1
ATOM 770 O O . V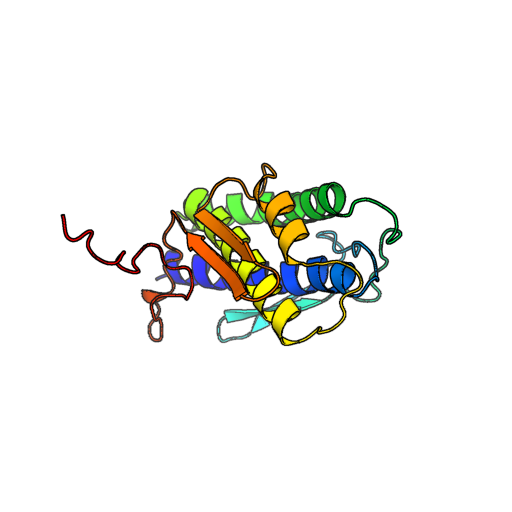AL A 1 107 ? 9.484 -6.968 -1.091 1.00 98.19 107 VAL A O 1
ATOM 773 N N . ARG A 1 108 ? 8.401 -6.639 0.846 1.00 97.62 108 ARG A N 1
ATOM 774 C CA . ARG A 1 108 ? 8.743 -7.949 1.420 1.00 97.62 108 ARG A CA 1
ATOM 775 C C . ARG A 1 108 ? 8.265 -9.106 0.542 1.00 97.62 108 ARG A C 1
ATOM 777 O O . ARG A 1 108 ? 9.009 -10.055 0.343 1.00 97.62 108 ARG A O 1
ATOM 784 N N . VAL A 1 109 ? 7.053 -9.009 -0.008 1.00 97.81 109 VAL A N 1
ATOM 785 C CA . VAL A 1 109 ? 6.527 -10.009 -0.952 1.00 97.81 109 VAL A CA 1
ATOM 786 C C . VAL A 1 109 ? 7.309 -10.004 -2.265 1.00 97.81 109 VAL A C 1
ATOM 788 O O . VAL A 1 109 ? 7.590 -11.069 -2.797 1.00 97.81 109 VAL A O 1
ATOM 791 N N . LEU A 1 110 ? 7.668 -8.834 -2.795 1.00 98.06 110 LEU A N 1
ATOM 792 C CA . LEU A 1 110 ? 8.419 -8.737 -4.049 1.00 98.06 110 LEU A CA 1
ATOM 793 C C . LEU A 1 110 ? 9.834 -9.307 -3.912 1.00 98.06 110 LEU A C 1
ATOM 795 O O . LEU A 1 110 ? 10.239 -10.077 -4.771 1.00 98.06 110 LEU A O 1
ATOM 799 N N . LEU A 1 111 ? 10.538 -9.008 -2.818 1.00 97.00 111 LEU A N 1
ATOM 800 C CA . LEU A 1 111 ? 11.855 -9.586 -2.529 1.00 97.00 111 LEU A CA 1
ATOM 801 C C . LEU A 1 111 ? 11.796 -11.118 -2.386 1.00 97.00 111 LEU A C 1
ATOM 803 O O . LEU A 1 111 ? 12.691 -11.809 -2.854 1.00 97.00 111 LEU A O 1
ATOM 807 N N . ASP A 1 112 ? 10.727 -11.653 -1.786 1.00 96.56 112 ASP A N 1
ATOM 808 C CA . ASP A 1 112 ? 10.521 -13.102 -1.621 1.00 96.56 112 ASP A CA 1
ATOM 809 C C . ASP A 1 112 ? 10.142 -13.810 -2.935 1.00 96.56 112 ASP A C 1
ATOM 811 O O . ASP A 1 112 ? 10.549 -14.941 -3.190 1.00 96.56 112 ASP A O 1
ATOM 815 N N . ARG A 1 113 ? 9.327 -13.166 -3.781 1.00 96.88 113 ARG A N 1
ATOM 816 C CA . ARG A 1 113 ? 8.674 -13.818 -4.932 1.00 96.88 113 ARG A CA 1
ATOM 817 C C . ARG A 1 113 ? 9.252 -13.457 -6.293 1.00 96.88 113 ARG A C 1
ATOM 819 O O . ARG A 1 113 ? 8.916 -14.126 -7.268 1.00 96.88 113 ARG A O 1
ATOM 826 N N . VAL A 1 114 ? 10.074 -12.418 -6.382 1.00 96.06 114 VAL A N 1
ATOM 827 C CA . VAL A 1 114 ? 10.630 -11.902 -7.638 1.00 96.06 114 VAL A CA 1
ATOM 828 C C . VAL A 1 114 ? 12.156 -11.854 -7.509 1.00 96.06 114 VAL A C 1
ATOM 830 O O . VAL A 1 114 ? 12.705 -10.804 -7.193 1.00 96.06 114 VAL A O 1
ATOM 833 N N . PRO A 1 115 ? 12.864 -12.976 -7.745 1.00 91.56 115 PRO A N 1
ATOM 834 C CA . PRO A 1 115 ? 14.308 -13.071 -7.501 1.00 91.56 115 PRO A CA 1
ATOM 835 C C . PRO A 1 115 ? 15.161 -12.218 -8.454 1.00 91.56 115 PRO A C 1
ATOM 837 O O . PRO A 1 115 ? 16.305 -11.908 -8.144 1.00 91.56 115 PRO A O 1
ATOM 840 N N . ALA A 1 116 ? 14.618 -11.838 -9.614 1.00 94.62 116 ALA A N 1
ATOM 841 C CA . ALA A 1 116 ? 15.282 -10.987 -10.599 1.00 94.62 116 ALA A CA 1
ATOM 842 C C . ALA A 1 116 ? 14.323 -9.875 -11.060 1.00 94.62 116 ALA A C 1
ATOM 844 O O . ALA A 1 116 ? 13.740 -9.972 -12.144 1.00 94.62 116 ALA A O 1
ATOM 845 N N . PRO A 1 117 ? 14.074 -8.856 -10.218 1.00 95.56 117 PRO A N 1
ATOM 846 C CA . PRO A 1 117 ? 13.180 -7.766 -10.575 1.00 95.56 117 PRO A CA 1
ATOM 847 C C . PRO A 1 117 ? 13.829 -6.846 -11.616 1.00 95.56 117 PRO A C 1
ATOM 849 O O . PRO A 1 117 ? 15.044 -6.657 -11.626 1.00 95.56 117 PRO A O 1
ATOM 852 N N . ALA A 1 118 ? 13.014 -6.213 -12.461 1.00 95.75 118 ALA A N 1
ATOM 853 C CA . ALA A 1 118 ? 13.491 -5.187 -13.390 1.00 95.75 118 ALA A CA 1
ATOM 854 C C . ALA A 1 118 ? 13.941 -3.914 -12.653 1.00 95.75 118 ALA A C 1
ATOM 856 O O . ALA A 1 118 ? 14.811 -3.187 -13.128 1.00 95.75 118 ALA A O 1
ATOM 857 N N . GLN A 1 119 ? 13.348 -3.642 -11.487 1.00 94.62 119 GLN A N 1
ATOM 858 C CA . GLN A 1 119 ? 13.729 -2.549 -10.597 1.00 94.62 119 GLN A CA 1
ATOM 859 C C . GLN A 1 119 ? 13.719 -3.019 -9.145 1.00 94.62 119 GLN A C 1
ATOM 861 O O . GLN A 1 119 ? 12.756 -3.644 -8.706 1.00 94.62 119 GLN A O 1
ATOM 866 N N . ASP A 1 120 ? 14.757 -2.674 -8.383 1.00 96.12 120 ASP A N 1
ATOM 867 C CA . ASP A 1 120 ? 14.841 -3.031 -6.967 1.00 96.12 120 ASP A CA 1
ATOM 868 C C . ASP A 1 120 ? 13.730 -2.319 -6.151 1.00 96.12 120 ASP A C 1
ATOM 870 O O . ASP A 1 120 ? 13.707 -1.079 -6.075 1.00 96.12 120 ASP A O 1
ATOM 874 N N . PRO A 1 121 ? 12.799 -3.068 -5.519 1.00 97.50 121 PRO A N 1
ATOM 875 C CA . PRO A 1 121 ? 11.718 -2.484 -4.731 1.00 97.50 121 PRO A CA 1
ATOM 876 C C . PRO A 1 121 ? 12.211 -1.759 -3.467 1.00 97.50 121 PRO A C 1
ATOM 878 O O . PRO A 1 121 ? 11.520 -0.859 -2.981 1.00 97.50 121 PRO A O 1
ATOM 881 N N . GLY A 1 122 ? 13.382 -2.114 -2.927 1.00 97.56 122 GLY A N 1
ATOM 882 C CA . GLY A 1 122 ? 13.910 -1.595 -1.666 1.00 97.56 122 GLY A CA 1
ATOM 883 C C . GLY A 1 122 ? 14.226 -0.094 -1.706 1.00 97.56 122 GLY A C 1
ATOM 884 O O . GLY A 1 122 ? 13.609 0.678 -0.956 1.00 97.56 122 GLY A O 1
ATOM 885 N N . PRO A 1 123 ? 15.135 0.365 -2.589 1.00 97.12 123 PRO A N 1
ATOM 886 C CA . PRO A 1 123 ? 15.455 1.779 -2.770 1.00 97.12 123 PRO A CA 1
ATOM 887 C C . PRO A 1 123 ? 14.262 2.584 -3.291 1.00 97.12 123 PRO A C 1
ATOM 889 O O . PRO A 1 123 ? 14.072 3.738 -2.893 1.00 97.12 123 PRO A O 1
ATOM 892 N N . LEU A 1 124 ? 13.425 1.982 -4.144 1.00 96.88 124 LEU A N 1
ATOM 893 C CA . LEU A 1 124 ? 12.217 2.622 -4.658 1.00 96.88 124 LEU A CA 1
ATOM 894 C C . LEU A 1 124 ? 11.231 2.948 -3.526 1.00 96.88 124 LEU A C 1
ATOM 896 O O . LEU A 1 124 ? 10.764 4.085 -3.420 1.00 96.88 124 LEU A O 1
ATOM 900 N N . ALA A 1 125 ? 10.972 2.000 -2.624 1.00 96.81 125 ALA A N 1
ATOM 901 C CA . ALA A 1 125 ? 10.130 2.239 -1.458 1.00 96.81 125 ALA A CA 1
ATOM 902 C C . ALA A 1 125 ? 10.722 3.295 -0.516 1.00 96.81 125 ALA A C 1
ATOM 904 O O . ALA A 1 125 ? 9.992 4.177 -0.060 1.00 96.81 125 ALA A O 1
ATOM 905 N N . ALA A 1 126 ? 12.040 3.289 -0.291 1.00 96.06 126 ALA A N 1
ATOM 906 C CA . ALA A 1 126 ? 12.701 4.323 0.506 1.00 96.06 126 ALA A CA 1
ATOM 907 C C . ALA A 1 126 ? 12.474 5.732 -0.077 1.00 96.06 126 ALA A C 1
ATOM 909 O O . ALA A 1 126 ? 12.230 6.682 0.669 1.00 96.06 126 ALA A O 1
ATOM 910 N N . ARG A 1 127 ? 12.521 5.879 -1.410 1.00 96.19 127 ARG A N 1
ATOM 911 C CA . ARG A 1 127 ? 12.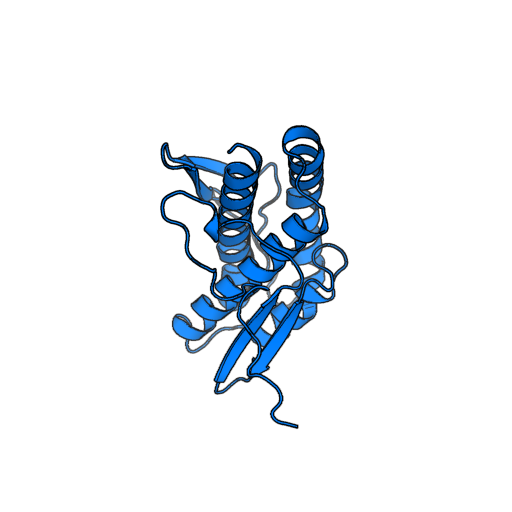218 7.145 -2.102 1.00 96.19 127 ARG A CA 1
ATOM 912 C C . ARG A 1 127 ? 10.749 7.539 -1.952 1.00 96.19 127 ARG A C 1
ATOM 914 O O . ARG A 1 127 ? 10.474 8.692 -1.627 1.00 96.19 127 ARG A O 1
ATOM 921 N N . LEU A 1 128 ? 9.818 6.599 -2.124 1.00 95.56 128 LEU A N 1
ATOM 922 C CA . LEU A 1 128 ? 8.378 6.842 -1.966 1.00 95.56 128 LEU A CA 1
ATOM 923 C C . LEU A 1 128 ? 8.019 7.294 -0.545 1.00 95.56 128 LEU A C 1
ATOM 925 O O . LEU A 1 128 ? 7.247 8.241 -0.388 1.00 95.56 128 LEU A O 1
ATOM 929 N N . LEU A 1 129 ? 8.600 6.673 0.485 1.00 94.75 129 LEU A N 1
ATOM 930 C CA . LEU A 1 129 ? 8.358 7.013 1.895 1.00 94.75 129 LEU A CA 1
ATOM 931 C C . LEU A 1 129 ? 8.761 8.453 2.247 1.00 94.75 129 LEU A C 1
ATOM 933 O O . LEU A 1 129 ? 8.190 9.040 3.160 1.00 94.75 129 LEU A O 1
ATOM 937 N N . ARG A 1 130 ? 9.681 9.061 1.489 1.00 92.81 130 ARG A N 1
ATOM 938 C CA . ARG A 1 130 ? 10.058 10.476 1.646 1.00 92.81 130 ARG A CA 1
ATOM 939 C C . ARG A 1 130 ? 9.098 11.452 0.958 1.00 92.81 130 ARG A C 1
ATOM 941 O O . ARG A 1 130 ? 9.255 12.660 1.109 1.00 92.81 130 ARG A O 1
ATOM 948 N N . THR A 1 131 ? 8.109 10.967 0.205 1.00 91.38 131 THR A N 1
ATOM 949 C CA . THR A 1 131 ? 7.131 11.836 -0.468 1.00 91.38 131 THR A CA 1
ATOM 950 C C . THR A 1 131 ? 6.046 12.327 0.502 1.00 91.38 131 THR A C 1
ATOM 952 O O . THR A 1 131 ? 5.678 11.588 1.416 1.00 91.38 131 THR A O 1
ATOM 955 N N . PRO A 1 132 ? 5.449 13.519 0.297 1.00 83.75 132 PRO A N 1
ATOM 956 C CA . PRO A 1 132 ? 4.481 14.102 1.240 1.00 83.75 132 PRO A CA 1
ATOM 957 C C . PRO A 1 132 ? 3.220 13.267 1.522 1.00 83.75 132 PRO A C 1
ATOM 959 O O . PRO A 1 132 ? 2.612 13.405 2.583 1.00 83.75 132 PRO A O 1
ATOM 962 N N . ALA A 1 133 ? 2.803 12.412 0.580 1.00 75.62 133 ALA A N 1
ATOM 963 C CA . ALA A 1 133 ? 1.598 11.588 0.719 1.00 75.62 133 ALA A CA 1
ATOM 964 C C . ALA A 1 133 ? 1.805 10.423 1.695 1.00 75.62 133 ALA A C 1
ATOM 966 O O . ALA A 1 133 ? 0.853 9.992 2.350 1.00 75.62 133 ALA A O 1
ATOM 967 N N . LEU A 1 134 ? 3.046 9.933 1.783 1.00 81.06 134 LEU A N 1
ATOM 968 C CA . LEU A 1 134 ? 3.456 8.945 2.766 1.00 81.06 134 LEU A CA 1
ATOM 969 C C . LEU A 1 134 ? 4.008 9.658 3.983 1.00 81.06 134 LEU A C 1
ATOM 971 O O . LEU A 1 134 ? 3.317 9.647 4.984 1.00 81.06 134 LEU A O 1
ATOM 975 N N . GLY A 1 135 ? 5.137 10.357 3.876 1.00 73.88 135 GLY A N 1
ATOM 976 C CA . GLY A 1 135 ? 5.793 11.053 4.981 1.00 73.88 135 GLY A CA 1
ATOM 977 C C . GLY A 1 135 ? 6.529 10.112 5.941 1.00 73.88 135 GLY A C 1
ATOM 978 O O . GLY A 1 135 ? 6.489 8.887 5.809 1.00 73.88 135 GLY A O 1
ATOM 979 N N . ASP A 1 136 ? 7.177 10.692 6.953 1.00 77.06 136 ASP A N 1
ATOM 980 C CA . ASP A 1 136 ? 7.881 9.930 7.987 1.00 77.06 136 ASP A CA 1
ATOM 981 C C . ASP A 1 136 ? 6.902 9.332 9.016 1.00 77.06 136 ASP A C 1
ATOM 983 O O . ASP A 1 136 ? 6.488 9.964 9.995 1.00 77.06 136 ASP A O 1
ATOM 987 N N . HIS A 1 137 ? 6.489 8.090 8.763 1.00 85.69 137 HIS A N 1
ATOM 988 C CA . HIS A 1 137 ? 5.587 7.328 9.636 1.00 85.69 137 HIS A CA 1
ATOM 989 C C . HIS A 1 137 ? 6.246 6.126 10.305 1.00 85.69 137 HIS A C 1
ATOM 991 O O . HIS A 1 137 ? 5.560 5.245 10.836 1.00 85.69 137 HIS A O 1
ATOM 997 N N . GLY A 1 138 ? 7.575 6.076 10.288 1.00 90.31 138 GLY A N 1
ATOM 998 C CA . GLY A 1 138 ? 8.324 4.979 10.869 1.00 90.31 138 GLY A CA 1
ATOM 999 C C . GLY A 1 138 ? 9.728 4.843 10.307 1.00 90.31 138 GLY A C 1
ATOM 1000 O O . GLY A 1 138 ? 10.083 5.438 9.295 1.00 90.31 138 GLY A O 1
ATOM 1001 N N . THR A 1 139 ? 10.509 3.986 10.948 1.00 93.81 139 THR A N 1
ATOM 1002 C CA . THR A 1 139 ? 11.873 3.674 10.531 1.00 93.81 139 THR A CA 1
ATOM 1003 C C . THR A 1 139 ? 11.842 2.562 9.495 1.00 93.81 139 THR A C 1
ATOM 1005 O O . THR A 1 139 ? 11.408 1.453 9.805 1.00 93.81 139 THR A O 1
ATOM 1008 N N . TYR A 1 140 ? 12.290 2.866 8.278 1.00 95.31 140 TYR A N 1
ATOM 1009 C CA . TYR A 1 140 ? 12.458 1.911 7.184 1.00 95.31 140 TYR A CA 1
ATOM 1010 C C . TYR A 1 140 ? 13.935 1.581 7.007 1.00 95.31 140 TYR A C 1
ATOM 1012 O O . TYR A 1 140 ? 14.755 2.487 6.863 1.00 95.31 140 TYR A O 1
ATOM 1020 N N . LEU A 1 141 ? 14.253 0.292 6.999 1.00 96.06 141 LEU A N 1
ATOM 1021 C CA . LEU A 1 141 ? 15.584 -0.238 6.743 1.00 96.06 141 LEU A CA 1
ATOM 1022 C C . LEU A 1 141 ? 15.492 -1.209 5.572 1.00 96.06 141 LEU A C 1
ATOM 1024 O O . LEU A 1 141 ? 14.599 -2.059 5.533 1.00 96.06 141 LEU A O 1
ATOM 1028 N N . TYR A 1 142 ? 16.422 -1.071 4.640 1.00 97.12 142 TYR A N 1
ATOM 1029 C CA . TYR A 1 142 ? 16.582 -1.976 3.517 1.00 97.12 142 TYR A CA 1
ATOM 1030 C C . TYR A 1 142 ? 18.044 -2.373 3.412 1.00 97.12 142 TYR A C 1
ATOM 1032 O O . TYR A 1 142 ? 18.924 -1.515 3.496 1.00 97.12 142 TYR A O 1
ATOM 1040 N N . ASP A 1 143 ? 18.255 -3.661 3.213 1.00 96.06 143 ASP A N 1
ATOM 1041 C CA . ASP A 1 143 ? 19.536 -4.278 2.944 1.00 96.06 143 ASP A CA 1
ATOM 1042 C C . ASP A 1 143 ? 19.323 -5.318 1.826 1.00 96.06 143 ASP A C 1
ATOM 1044 O O . ASP A 1 143 ? 18.375 -6.102 1.919 1.00 96.06 143 ASP A O 1
ATOM 1048 N N . PRO A 1 144 ? 20.134 -5.322 0.756 1.00 90.88 144 PRO A N 1
ATOM 1049 C CA . PRO A 1 144 ? 19.955 -6.258 -0.355 1.00 90.88 144 PRO A CA 1
ATOM 1050 C C . PRO A 1 144 ? 20.029 -7.739 0.044 1.00 90.88 144 PRO A C 1
ATOM 1052 O O . PRO A 1 144 ? 19.347 -8.559 -0.568 1.00 90.88 144 PRO A O 1
ATOM 1055 N N . ASP A 1 145 ? 20.804 -8.076 1.076 1.00 92.81 145 ASP A N 1
ATOM 1056 C CA . ASP A 1 145 ? 21.033 -9.454 1.517 1.00 92.81 145 ASP A CA 1
ATOM 1057 C C . ASP A 1 145 ? 20.066 -9.868 2.640 1.00 92.81 145 ASP A C 1
A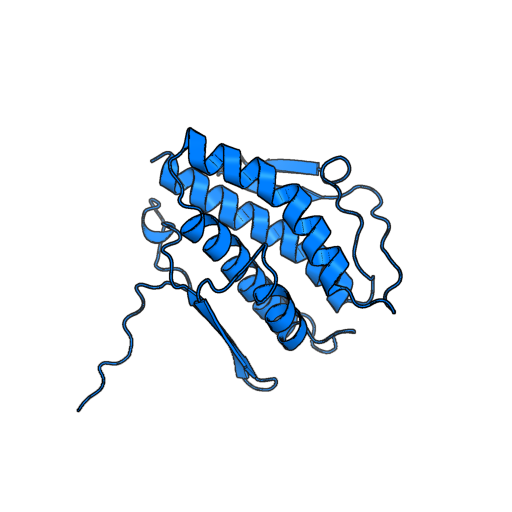TOM 1059 O O . ASP A 1 145 ? 19.680 -11.033 2.746 1.00 92.81 145 ASP A O 1
ATOM 1063 N N . LEU A 1 146 ? 19.649 -8.918 3.487 1.00 94.19 146 LEU A N 1
ATOM 1064 C CA . LEU A 1 146 ? 18.772 -9.170 4.644 1.00 94.19 146 LEU A CA 1
ATOM 1065 C C . LEU A 1 146 ? 17.299 -8.808 4.393 1.00 94.19 146 LEU A C 1
ATOM 1067 O O . LEU A 1 146 ? 16.416 -9.158 5.183 1.00 94.19 146 LEU A O 1
ATOM 1071 N N . GLY A 1 147 ? 17.011 -8.100 3.305 1.00 95.19 147 GLY A N 1
ATOM 1072 C CA . GLY A 1 147 ? 15.680 -7.668 2.905 1.00 95.19 147 GLY A CA 1
ATOM 1073 C C . GLY A 1 147 ? 15.222 -6.374 3.580 1.00 95.19 147 GLY A C 1
ATOM 1074 O O . GLY A 1 147 ? 15.945 -5.382 3.652 1.00 95.19 147 GLY A O 1
ATOM 1075 N N . VAL A 1 148 ? 13.960 -6.338 4.024 1.00 96.19 148 VAL A N 1
ATOM 1076 C CA . VAL A 1 148 ? 13.307 -5.103 4.490 1.00 96.19 148 VAL A CA 1
ATOM 1077 C C . VAL A 1 148 ? 12.735 -5.214 5.902 1.00 96.19 148 VAL A C 1
ATOM 1079 O O . VAL A 1 148 ? 11.943 -6.114 6.219 1.00 96.19 148 VAL A O 1
ATOM 1082 N N . ALA A 1 149 ? 13.044 -4.220 6.734 1.00 93.94 149 ALA A N 1
ATOM 1083 C CA . ALA A 1 149 ? 12.458 -4.024 8.054 1.00 93.94 149 ALA A CA 1
ATOM 1084 C C . ALA A 1 149 ? 11.768 -2.658 8.146 1.00 93.94 149 ALA A C 1
ATOM 1086 O O . ALA A 1 149 ? 12.257 -1.649 7.639 1.00 93.94 149 ALA A O 1
ATOM 1087 N N . TYR A 1 150 ? 10.616 -2.617 8.815 1.00 94.50 150 TYR A N 1
ATOM 1088 C CA . TYR A 1 150 ? 9.888 -1.376 9.049 1.00 94.50 150 TYR A CA 1
ATOM 1089 C C . TYR A 1 150 ? 9.234 -1.383 10.422 1.00 94.50 150 TYR A C 1
ATOM 1091 O O . TYR A 1 150 ? 8.575 -2.351 10.798 1.00 94.50 150 TYR A O 1
ATOM 1099 N N . ARG A 1 151 ? 9.383 -0.283 11.161 1.00 94.50 151 ARG A N 1
ATOM 1100 C CA . ARG A 1 151 ? 8.686 -0.065 12.430 1.00 94.50 151 ARG A CA 1
ATOM 1101 C C . ARG A 1 151 ? 7.917 1.241 12.375 1.00 94.50 151 ARG A C 1
ATOM 1103 O O . ARG A 1 151 ? 8.508 2.307 12.226 1.00 94.50 151 ARG A O 1
ATOM 1110 N N . ARG A 1 152 ? 6.600 1.163 12.549 1.00 92.88 152 ARG A N 1
ATOM 1111 C CA . ARG A 1 152 ? 5.722 2.337 12.562 1.00 92.88 152 ARG A CA 1
ATOM 1112 C C . ARG A 1 152 ? 5.942 3.215 13.791 1.00 92.88 152 ARG A C 1
ATOM 1114 O O . ARG A 1 152 ? 6.199 2.708 14.880 1.00 92.88 152 ARG A O 1
ATOM 1121 N N . ASN A 1 153 ? 5.662 4.507 13.639 1.00 92.81 153 ASN A N 1
ATOM 1122 C CA . ASN A 1 153 ? 5.437 5.445 14.746 1.00 92.81 153 ASN A CA 1
ATOM 1123 C C . ASN A 1 153 ? 3.951 5.567 15.152 1.00 92.81 153 ASN A C 1
ATOM 1125 O O . ASN A 1 153 ? 3.607 6.321 16.057 1.00 92.81 153 ASN A O 1
ATOM 1129 N N . SER A 1 154 ? 3.059 4.822 14.493 1.00 93.62 154 SER A N 1
ATOM 1130 C CA . SER A 1 154 ? 1.611 4.866 14.703 1.00 93.62 154 SER A CA 1
ATOM 1131 C C . SER A 1 154 ? 1.008 3.474 14.896 1.00 93.62 154 SER A C 1
ATOM 1133 O O . SER A 1 154 ? 1.499 2.468 14.379 1.00 93.62 154 SER A O 1
ATOM 1135 N N . CYS A 1 155 ? -0.107 3.406 15.627 1.00 95.06 155 CYS A N 1
ATOM 1136 C CA . CYS A 1 155 ? -0.851 2.165 15.817 1.00 95.06 155 CYS A CA 1
ATOM 1137 C C . CYS A 1 155 ? -1.899 1.964 14.707 1.00 95.06 155 CYS A C 1
ATOM 1139 O O . CYS A 1 155 ? -2.759 2.821 14.490 1.00 95.06 155 CYS A O 1
ATOM 1141 N N . CYS A 1 156 ? -1.853 0.804 14.041 1.00 95.19 156 CYS A N 1
ATOM 1142 C CA . CYS A 1 156 ? -2.794 0.386 12.991 1.00 95.19 156 CYS A CA 1
ATOM 1143 C C . CYS A 1 156 ? -4.142 -0.127 13.526 1.00 95.19 156 CYS A C 1
ATOM 1145 O O . CYS A 1 156 ? -5.060 -0.379 12.749 1.00 95.19 156 CYS A O 1
ATOM 1147 N N . LEU A 1 157 ? -4.260 -0.318 14.846 1.00 96.25 157 LEU A N 1
ATOM 1148 C CA . LEU A 1 157 ? -5.421 -0.883 15.547 1.00 96.25 157 LEU A CA 1
ATOM 1149 C C . LEU A 1 157 ? -5.754 -2.352 15.221 1.00 96.25 157 LEU A C 1
ATOM 1151 O O . LEU A 1 157 ? -6.683 -2.882 15.824 1.00 96.25 157 LEU A O 1
ATOM 1155 N N . TYR A 1 158 ? -5.009 -3.024 14.336 1.00 94.00 158 TYR A N 1
ATOM 1156 C CA . TYR A 1 158 ? -5.301 -4.397 13.896 1.00 94.00 158 TYR A CA 1
ATOM 1157 C C . TYR A 1 158 ? -5.403 -5.399 15.055 1.00 94.00 158 TYR A C 1
ATOM 1159 O O . TYR A 1 158 ? -6.322 -6.217 15.081 1.00 94.00 158 TYR A O 1
ATOM 1167 N N . TYR A 1 159 ? -4.535 -5.265 16.063 1.00 94.94 159 TYR A N 1
ATOM 1168 C CA . TYR A 1 159 ? -4.533 -6.111 17.264 1.00 94.94 159 TYR A CA 1
ATOM 1169 C C . TYR A 1 159 ? -5.843 -6.053 18.072 1.00 94.94 159 TYR A C 1
ATOM 1171 O O . TYR A 1 159 ? -6.081 -6.899 18.922 1.00 94.94 159 TYR A O 1
ATOM 1179 N N . ARG A 1 160 ? -6.697 -5.048 17.828 1.00 95.56 160 ARG A N 1
ATOM 1180 C CA . ARG A 1 160 ? -8.001 -4.883 18.490 1.00 95.56 160 ARG A CA 1
ATOM 1181 C C . ARG A 1 160 ? -9.146 -5.574 17.748 1.00 95.56 160 ARG A C 1
ATOM 1183 O O . ARG A 1 160 ? -10.295 -5.441 18.166 1.00 95.56 160 ARG A O 1
ATOM 1190 N N . THR A 1 161 ? -8.875 -6.227 16.619 1.00 92.44 161 THR A N 1
ATOM 1191 C CA . THR A 1 161 ? -9.868 -7.072 15.940 1.00 92.44 161 THR A CA 1
ATOM 1192 C C . THR A 1 161 ? -10.040 -8.392 16.705 1.00 92.44 161 THR A C 1
ATOM 1194 O O . THR A 1 161 ? -9.117 -8.794 17.412 1.00 92.44 161 THR A O 1
ATOM 1197 N N . PRO A 1 162 ? -11.174 -9.108 16.568 1.00 89.56 162 PRO A N 1
ATOM 1198 C CA . PRO A 1 162 ? -11.411 -10.352 17.314 1.00 89.56 162 PRO A CA 1
ATOM 1199 C C . PRO A 1 162 ? -10.348 -11.441 17.103 1.00 89.56 162 PRO A C 1
ATOM 1201 O O . PRO A 1 162 ? -10.123 -12.258 17.987 1.00 89.56 162 PRO A O 1
ATOM 1204 N N . ARG A 1 163 ? -9.698 -11.452 15.932 1.00 86.25 163 ARG A N 1
ATOM 1205 C CA . ARG A 1 163 ? -8.614 -12.385 15.574 1.00 86.25 163 ARG A CA 1
ATOM 1206 C C . ARG A 1 163 ? -7.267 -11.674 15.395 1.00 86.25 163 ARG A C 1
ATOM 1208 O O . ARG A 1 163 ? -6.363 -12.207 14.758 1.00 86.25 163 ARG A O 1
ATOM 1215 N N . GLY A 1 164 ? -7.166 -10.441 15.882 1.00 86.75 164 GLY A N 1
ATOM 1216 C CA . GLY A 1 164 ? -6.017 -9.579 15.670 1.00 86.75 164 GLY A CA 1
ATOM 1217 C C . GLY A 1 164 ? -4.828 -9.983 16.522 1.00 86.75 164 GLY A C 1
ATOM 1218 O O . GLY A 1 164 ? -4.968 -10.333 17.688 1.00 86.75 164 GLY A O 1
ATOM 1219 N N . THR A 1 165 ? -3.642 -9.851 15.947 1.00 92.00 165 THR A N 1
ATOM 1220 C CA . THR A 1 165 ? -2.362 -9.921 16.657 1.00 92.00 165 THR A CA 1
ATOM 1221 C C . THR A 1 165 ? -1.612 -8.601 16.471 1.00 92.00 165 THR A C 1
ATOM 1223 O O . THR A 1 165 ? -2.068 -7.708 15.744 1.00 92.00 165 THR A O 1
ATOM 1226 N N . LEU A 1 166 ? -0.464 -8.430 17.132 1.00 94.88 166 LEU A N 1
ATOM 1227 C CA . LEU A 1 166 ? 0.444 -7.342 16.765 1.00 94.88 166 LEU A CA 1
ATOM 1228 C C . LEU A 1 166 ? 0.894 -7.554 15.312 1.00 94.88 166 LEU A C 1
ATOM 1230 O O . LEU A 1 166 ? 1.339 -8.640 14.950 1.00 94.88 166 LEU A O 1
ATOM 1234 N N . CYS A 1 167 ? 0.754 -6.529 14.465 1.00 92.38 167 CYS A N 1
ATOM 1235 C CA . CYS A 1 167 ? 1.233 -6.618 13.086 1.00 92.38 167 CYS A CA 1
ATOM 1236 C C . CYS A 1 167 ? 2.771 -6.660 13.037 1.00 92.38 167 CYS A C 1
ATOM 1238 O O . CYS A 1 167 ? 3.435 -6.238 13.983 1.00 92.38 167 CYS A O 1
ATOM 1240 N N . GLY A 1 168 ? 3.350 -7.124 11.925 1.00 90.75 168 GLY A N 1
ATOM 1241 C CA . GLY A 1 168 ? 4.812 -7.208 11.773 1.00 90.75 168 GLY A CA 1
ATOM 1242 C C . GLY A 1 168 ? 5.541 -5.877 12.001 1.00 90.75 168 GLY A C 1
ATOM 1243 O O . GLY A 1 168 ? 6.626 -5.869 12.562 1.00 90.75 168 GLY A O 1
ATOM 1244 N N . ASP A 1 169 ? 4.893 -4.754 11.682 1.00 95.00 169 ASP A N 1
ATOM 1245 C CA . ASP A 1 169 ? 5.490 -3.415 11.790 1.00 95.00 169 ASP A CA 1
ATOM 1246 C C . ASP A 1 169 ? 5.027 -2.647 13.048 1.00 95.00 169 ASP A C 1
ATOM 1248 O O . ASP A 1 169 ? 5.045 -1.410 13.084 1.00 95.00 169 ASP A O 1
ATOM 1252 N N . CYS A 1 170 ? 4.489 -3.351 14.052 1.00 95.00 170 CYS A N 1
ATOM 1253 C CA . CYS A 1 170 ? 3.777 -2.727 15.165 1.00 95.00 170 CYS A CA 1
ATOM 1254 C C . CYS A 1 170 ? 4.684 -1.831 16.020 1.00 95.00 170 CYS A C 1
ATOM 1256 O O . CYS A 1 170 ? 5.744 -2.244 16.482 1.00 95.00 170 CYS A O 1
ATOM 1258 N N . VAL A 1 171 ? 4.204 -0.621 16.329 1.00 93.94 171 VAL A N 1
ATOM 1259 C CA . VAL A 1 171 ? 4.870 0.304 17.263 1.00 93.94 171 VAL A CA 1
ATOM 1260 C C . VAL A 1 171 ? 5.003 -0.278 18.681 1.00 93.94 171 VAL A C 1
ATOM 1262 O O . VAL A 1 171 ? 5.927 0.086 19.407 1.00 93.94 171 VAL A O 1
ATOM 1265 N N . LEU A 1 172 ? 4.108 -1.206 19.044 1.00 92.88 172 LEU A N 1
ATOM 1266 C CA . LEU A 1 172 ? 4.045 -1.860 20.355 1.00 92.88 172 LEU A CA 1
ATOM 1267 C C . LEU A 1 172 ? 5.011 -3.040 20.508 1.00 92.88 172 LEU A C 1
ATOM 1269 O O . LEU A 1 172 ? 5.084 -3.598 21.598 1.00 92.88 172 LEU A O 1
ATOM 1273 N N . HIS A 1 173 ? 5.740 -3.430 19.456 1.00 88.75 173 HIS A N 1
ATOM 1274 C CA . HIS A 1 173 ? 6.864 -4.345 19.638 1.00 88.75 173 HIS A CA 1
ATOM 1275 C C . HIS A 1 173 ? 7.877 -3.672 20.562 1.00 88.75 173 HIS A C 1
ATOM 1277 O O . HIS A 1 173 ? 8.358 -2.571 20.271 1.00 88.75 173 HIS A O 1
ATOM 1283 N N . THR A 1 174 ? 8.149 -4.300 21.704 1.00 69.44 174 THR A N 1
ATOM 1284 C CA . THR A 1 174 ? 9.125 -3.803 22.670 1.00 69.44 174 THR A CA 1
ATOM 1285 C C . THR A 1 174 ? 10.483 -3.728 21.978 1.00 69.44 174 THR A C 1
ATOM 1287 O O . THR A 1 174 ? 10.909 -4.688 21.338 1.00 69.44 174 THR A O 1
ATOM 1290 N N . ALA A 1 175 ? 11.174 -2.590 22.088 1.00 54.72 175 ALA A N 1
ATOM 1291 C CA . ALA A 1 175 ? 12.605 -2.587 21.803 1.00 54.72 175 ALA A CA 1
ATOM 1292 C C . ALA A 1 175 ? 13.278 -3.553 22.798 1.00 54.72 175 ALA A C 1
ATOM 1294 O O . ALA A 1 175 ? 12.804 -3.629 23.938 1.00 54.72 175 ALA A O 1
ATOM 1295 N N . PRO A 1 176 ? 14.357 -4.269 22.432 1.00 45.19 176 PRO A N 1
ATOM 1296 C CA . PRO A 1 176 ? 15.210 -4.871 23.448 1.00 45.19 176 PRO A CA 1
ATOM 1297 C C . PRO A 1 176 ? 15.543 -3.766 24.453 1.00 45.19 176 PRO A C 1
ATOM 1299 O O . PRO A 1 176 ? 15.924 -2.665 24.042 1.00 45.19 176 PRO A O 1
ATOM 1302 N N . SER A 1 177 ? 15.317 -4.008 25.744 1.00 39.88 177 SER A N 1
ATOM 1303 C CA . SER A 1 177 ? 15.754 -3.074 26.777 1.00 39.88 177 SER A CA 1
ATOM 1304 C C . SER A 1 177 ? 17.231 -2.783 26.531 1.00 39.88 177 SER A C 1
ATOM 1306 O O . SER A 1 177 ? 18.021 -3.725 26.444 1.00 39.88 177 SER A O 1
ATOM 1308 N N . ARG A 1 178 ? 17.599 -1.503 26.391 1.00 44.47 178 ARG A N 1
ATOM 1309 C CA . ARG A 1 178 ? 18.997 -1.106 26.558 1.00 44.47 178 ARG A CA 1
ATOM 1310 C C . ARG A 1 178 ? 19.383 -1.583 27.956 1.00 44.47 178 ARG A C 1
ATOM 1312 O O . ARG A 1 178 ? 18.817 -1.107 28.933 1.00 44.47 178 ARG A O 1
ATOM 1319 N N . GLN A 1 179 ? 20.207 -2.623 28.022 1.00 38.97 179 GLN A N 1
ATOM 1320 C CA . GLN A 1 179 ? 20.977 -2.890 29.224 1.00 38.97 179 GLN A CA 1
ATOM 1321 C C . GLN A 1 179 ? 22.021 -1.778 29.235 1.00 38.97 179 GLN A C 1
ATOM 1323 O O . GLN A 1 179 ? 22.836 -1.714 28.312 1.00 38.97 179 GLN A O 1
ATOM 1328 N N . ASP A 1 180 ? 21.845 -0.838 30.161 1.00 37.19 180 ASP A N 1
ATOM 1329 C CA . ASP A 1 180 ? 22.847 0.177 30.486 1.00 37.19 180 ASP A CA 1
ATOM 1330 C C . ASP A 1 180 ? 24.144 -0.488 30.972 1.00 37.19 180 ASP A C 1
ATOM 1332 O O . ASP A 1 180 ? 24.050 -1.533 31.665 1.00 37.19 180 ASP A O 1
#

Secondary structure (DSSP, 8-state):
-HHHHHHHHHHHHHHHHHHHHHHHHHTTS--B---TTT-EEEE-TT--EEEE-SS--B--TTS-HHHHHHHHHHHHHHHHHHHHHHHH---HHHHHHHHHHHHHHHHHHHHHH-SS-SS-HHHHHHHHHTSTTT-S-EEEEEETTTEEEEEESS---GGGSTT----TT-TTSPPPP---

Foldseek 3Di:
DQLLLLLVLLLLVLLQVLLVQVVCLQQQNAGWPCAPVFKDWDADPVSHIDIDGPPIHHDHSPDDRQVVSLVRLCRPLVVSVVCSCVPNVDDLLLNLLSNLVSLLVSLQCCVVPPVDTPDRSQVSSVSNCVDPSNDPQWDWDADNVVGIDTAGPDASSQCVPPPRDQDRRYNPPDDPPPPD

Sequence (180 aa):
PGRVAASTVHLGHVARLWSLALGTVVLGGGVPDLGPDRLRFALSPEGAPSLWAPGPTARPPDEDPVPALHTLLAAHLAPLHAHLSARYGLSPQTLRGNTASALTGTVRVLLDRVPAPAQDPGPLAARLLRTPALGDHGTYLYDPDLGVAYRRNSCCLYYRTPRGTLCGDCVLHTAPSRQD

Radius of gyration: 16.26 Å; chains: 1; bounding box: 42×28×51 Å